Protein AF-A0A7S3HHJ2-F1 (afdb_monomer_lite)

Radius of gyration: 31.22 Å; chains: 1; bounding box: 77×52×66 Å

Foldseek 3Di:
DPDQVVQKAFCPPPVCVVPQVVPPVNVSVVLLVQQQWDDDPGMIGRPDDRPCSNVVSVVVVVVVVVVVVVVVVVVVVVVPPPPDDDDDDDDDDDDDDDDDDDDDDD

Sequence (106 aa):
PQEVKFRTIKKTNKALSEKVFSDPEGAAVELLKQAGFQDEAELVSLPGPPDGRMHAVWELLARSARDAKLAKVLEEEKKRPEARTYGGDENGRTAVGRKPTRGGGG

Secondary structure (DSSP, 8-state):
---GGGGEEETT-HHHIIIIIS-TT-HHHHHHHHTT-EE-SSEEE--SS--SHHHHHHHHHHHHHHHHHHHHHHHHHHHS-----S--------------------

Structure (mmCIF, N/CA/C/O backbone):
data_AF-A0A7S3HHJ2-F1
#
_entry.id   AF-A0A7S3HHJ2-F1
#
loop_
_atom_site.group_PDB
_atom_site.id
_atom_site.type_symbol
_atom_site.label_atom_id
_atom_site.label_alt_id
_atom_site.label_comp_id
_atom_site.label_asym_id
_atom_site.label_entity_id
_atom_site.label_seq_id
_atom_site.pdbx_PDB_ins_code
_atom_site.Cartn_x
_atom_site.Cartn_y
_atom_site.Cartn_z
_atom_site.occupancy
_atom_site.B_iso_or_equiv
_atom_site.auth_seq_id
_atom_site.auth_comp_id
_atom_site.auth_asym_id
_atom_site.auth_atom_id
_atom_site.pdbx_PDB_model_num
ATOM 1 N N . PRO A 1 1 ? -9.937 -13.958 6.805 1.00 65.44 1 PRO A N 1
ATOM 2 C CA . PRO A 1 1 ? -10.919 -13.022 6.201 1.00 65.44 1 PRO A CA 1
ATOM 3 C C . PRO A 1 1 ? -12.138 -12.718 7.089 1.00 65.44 1 PRO A C 1
ATOM 5 O O . PRO A 1 1 ? -12.593 -11.584 7.063 1.00 65.44 1 PRO A O 1
ATOM 8 N N . GLN A 1 2 ? -12.671 -13.688 7.843 1.00 71.69 2 GLN A N 1
ATOM 9 C CA . GLN A 1 2 ? -13.892 -13.546 8.665 1.00 71.69 2 GLN A CA 1
ATOM 10 C C . GLN A 1 2 ? -13.679 -12.742 9.9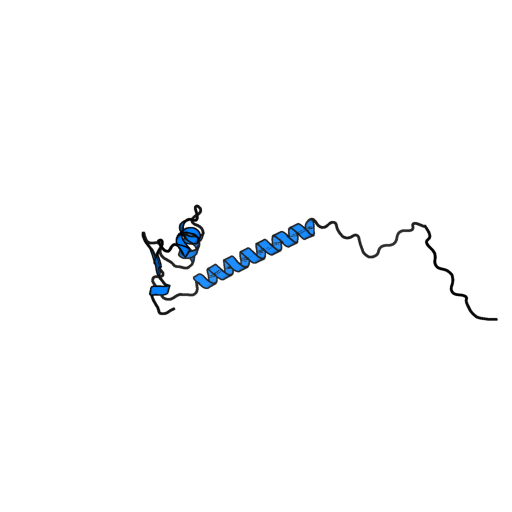62 1.00 71.69 2 GLN A C 1
ATOM 12 O O . GLN A 1 2 ? -14.592 -12.088 10.451 1.00 71.69 2 GLN A O 1
ATOM 17 N N . GLU A 1 3 ? -12.464 -12.749 10.504 1.00 76.62 3 GLU A N 1
ATOM 18 C CA . GLU A 1 3 ? -12.158 -12.086 11.770 1.00 76.62 3 GLU A CA 1
ATOM 19 C C . GLU A 1 3 ? -11.984 -10.568 11.606 1.00 76.62 3 GLU A C 1
ATOM 21 O O . GLU A 1 3 ? -11.020 -10.095 10.999 1.00 76.62 3 GLU A O 1
ATOM 26 N N . VAL A 1 4 ? -12.907 -9.808 12.204 1.00 76.00 4 VAL A N 1
ATOM 27 C CA . VAL A 1 4 ? -12.965 -8.334 12.156 1.00 76.00 4 VAL A CA 1
ATOM 28 C C . VAL A 1 4 ? -11.696 -7.686 12.713 1.00 76.00 4 VAL A C 1
ATOM 30 O O . VAL A 1 4 ? -11.247 -6.674 12.191 1.00 76.00 4 VAL A O 1
ATOM 33 N N . LYS A 1 5 ? -11.037 -8.304 13.701 1.00 81.25 5 LYS A N 1
ATOM 34 C CA . LYS A 1 5 ? -9.798 -7.768 14.290 1.00 81.25 5 LYS A CA 1
ATOM 35 C C . LYS A 1 5 ? -8.656 -7.594 13.280 1.00 81.25 5 LYS A C 1
ATOM 37 O O . LYS A 1 5 ? -7.815 -6.729 13.472 1.00 81.25 5 LYS A O 1
ATOM 42 N N . PHE A 1 6 ? -8.626 -8.391 12.207 1.00 83.81 6 PHE A N 1
ATOM 43 C CA . PHE A 1 6 ? -7.625 -8.262 11.139 1.00 83.81 6 PHE A CA 1
ATOM 44 C C . PHE A 1 6 ? -8.028 -7.255 10.056 1.00 83.81 6 PHE A C 1
ATOM 46 O O . PHE A 1 6 ? -7.252 -6.993 9.142 1.00 83.81 6 PHE A O 1
ATOM 53 N N . ARG A 1 7 ? -9.239 -6.700 10.146 1.00 83.75 7 ARG A N 1
ATOM 54 C CA . ARG A 1 7 ? -9.749 -5.638 9.275 1.00 83.75 7 ARG A CA 1
ATOM 55 C C . ARG A 1 7 ? -9.553 -4.255 9.883 1.00 83.75 7 ARG A C 1
ATOM 57 O O . ARG A 1 7 ? -9.873 -3.277 9.226 1.00 83.75 7 ARG A O 1
ATOM 64 N N . THR A 1 8 ? -9.043 -4.164 11.109 1.00 87.38 8 THR A N 1
ATOM 65 C CA . THR A 1 8 ? -8.862 -2.901 11.823 1.00 87.38 8 THR A CA 1
ATOM 66 C C . THR A 1 8 ? -7.413 -2.736 12.248 1.00 87.38 8 THR A C 1
ATOM 68 O O . THR A 1 8 ? -6.823 -3.616 12.872 1.00 87.38 8 THR A O 1
ATOM 71 N N . ILE A 1 9 ? -6.845 -1.576 11.945 1.00 88.44 9 ILE A N 1
ATOM 72 C CA . ILE A 1 9 ? -5.465 -1.217 12.242 1.00 88.44 9 ILE A CA 1
ATOM 73 C C . ILE A 1 9 ? -5.488 0.023 13.128 1.00 88.44 9 ILE A C 1
ATOM 75 O O . ILE A 1 9 ? -6.002 1.061 12.732 1.00 88.44 9 ILE A O 1
ATOM 79 N N . LYS A 1 10 ? -4.917 -0.065 14.331 1.00 88.50 10 LYS A N 1
ATOM 80 C CA . LYS A 1 10 ? -4.748 1.107 15.201 1.00 88.50 10 LYS A CA 1
ATOM 81 C C . LYS A 1 10 ? -3.565 1.938 14.719 1.00 88.50 10 LYS A C 1
ATOM 83 O O . LYS A 1 10 ? -2.460 1.403 14.613 1.00 88.50 10 LYS A O 1
ATOM 88 N N . LYS A 1 11 ? -3.766 3.242 14.517 1.00 84.69 11 LYS A N 1
ATOM 89 C CA . LYS A 1 11 ? -2.690 4.166 14.114 1.00 84.69 11 LYS A CA 1
ATOM 90 C C . LYS A 1 11 ? -1.588 4.283 15.168 1.00 84.69 11 LYS A C 1
ATOM 92 O O . LYS A 1 11 ? -0.423 4.476 14.844 1.00 84.69 11 LYS A O 1
ATOM 97 N N . THR A 1 12 ? -1.941 4.061 16.432 1.00 84.19 12 THR A N 1
ATOM 98 C CA . THR A 1 12 ? -1.017 4.053 17.576 1.00 84.19 12 THR A CA 1
ATOM 99 C C . THR A 1 12 ? -0.158 2.789 17.674 1.00 84.19 12 THR A C 1
ATOM 101 O O . THR A 1 12 ? 0.689 2.686 18.564 1.00 84.19 12 THR A O 1
ATOM 104 N N . ASN A 1 13 ? -0.341 1.806 16.784 1.00 85.19 13 ASN A N 1
ATOM 105 C CA . ASN A 1 13 ? 0.511 0.624 16.756 1.00 85.19 13 ASN A CA 1
ATOM 106 C C . ASN A 1 13 ? 1.941 1.034 16.379 1.00 85.19 13 ASN A C 1
ATOM 108 O O . ASN A 1 13 ? 2.197 1.366 15.225 1.00 85.19 13 ASN A O 1
ATOM 112 N N . LYS A 1 14 ? 2.877 0.963 17.334 1.00 81.56 14 LYS A N 1
ATOM 113 C CA . LYS A 1 14 ? 4.280 1.367 17.139 1.00 81.56 14 LYS A CA 1
ATOM 114 C C . LYS A 1 14 ? 4.934 0.740 15.905 1.00 81.56 14 LYS A C 1
ATOM 116 O O . LYS A 1 14 ? 5.680 1.418 15.215 1.00 81.56 14 LYS A O 1
ATOM 121 N N . ALA A 1 15 ? 4.619 -0.517 15.590 1.00 82.00 15 ALA A N 1
ATOM 122 C CA . ALA A 1 15 ? 5.216 -1.208 14.447 1.00 82.00 15 ALA A CA 1
ATOM 123 C C . ALA A 1 15 ? 4.765 -0.645 13.087 1.00 82.00 15 ALA A C 1
ATOM 125 O O . ALA A 1 15 ? 5.477 -0.800 12.094 1.00 82.00 15 ALA A O 1
ATOM 126 N N . LEU A 1 16 ? 3.582 -0.024 13.040 1.00 80.31 16 LEU A N 1
ATOM 127 C CA . LEU A 1 16 ? 2.968 0.513 11.823 1.00 80.31 16 LEU A CA 1
ATOM 128 C C . LEU A 1 16 ? 3.020 2.042 11.775 1.00 80.31 16 LEU A C 1
ATOM 130 O O . LEU A 1 16 ? 3.150 2.596 10.694 1.00 80.31 16 LEU A O 1
ATOM 134 N N . SER A 1 17 ? 2.987 2.713 12.927 1.00 80.88 17 SER A N 1
ATOM 135 C CA . SER A 1 17 ? 3.114 4.166 13.065 1.00 80.88 17 SER A CA 1
ATOM 136 C C . SER A 1 17 ? 4.305 4.703 12.276 1.00 80.88 17 SER A C 1
ATOM 138 O O . SER A 1 17 ? 4.118 5.443 11.318 1.00 80.88 17 SER A O 1
ATOM 140 N N . GLU A 1 18 ? 5.515 4.235 12.578 1.00 80.38 18 GLU A N 1
ATOM 141 C CA . GLU A 1 18 ? 6.741 4.759 11.961 1.00 80.38 18 GLU A CA 1
ATOM 142 C C . GLU A 1 18 ? 6.870 4.417 10.471 1.00 80.38 18 GLU A C 1
ATOM 144 O O . GLU A 1 18 ? 7.508 5.147 9.723 1.00 80.38 18 GLU A O 1
ATOM 149 N N . LYS A 1 19 ? 6.272 3.304 10.030 1.00 79.25 19 LYS A N 1
ATOM 150 C CA . LYS A 1 19 ? 6.466 2.765 8.672 1.00 79.25 19 LYS A CA 1
ATOM 151 C C . LYS A 1 19 ? 5.355 3.120 7.690 1.00 79.25 19 LYS A C 1
ATOM 153 O O . LYS A 1 19 ? 5.581 3.079 6.489 1.00 79.25 19 LYS A O 1
ATOM 158 N N . VAL A 1 20 ? 4.152 3.365 8.198 1.00 79.06 20 VAL A N 1
ATOM 159 C CA . VAL A 1 20 ? 2.923 3.501 7.404 1.00 79.06 20 VAL A CA 1
ATOM 160 C C . VAL A 1 20 ? 2.256 4.847 7.667 1.00 79.06 20 VAL A C 1
ATOM 162 O O . VAL A 1 20 ? 1.795 5.481 6.729 1.00 79.06 20 VAL A O 1
ATOM 165 N N . PHE A 1 21 ? 2.202 5.302 8.922 1.00 80.00 21 PHE A N 1
ATOM 166 C CA . PHE A 1 21 ? 1.445 6.509 9.291 1.00 80.00 21 PHE A CA 1
ATOM 167 C C . PHE A 1 21 ? 2.311 7.761 9.472 1.00 80.00 21 PHE A C 1
ATOM 169 O O . PHE A 1 21 ? 1.786 8.867 9.439 1.00 80.00 21 PHE A O 1
ATOM 176 N N . SER A 1 22 ? 3.623 7.597 9.643 1.00 79.12 22 SER A N 1
ATOM 177 C CA . SER A 1 22 ? 4.598 8.687 9.753 1.00 79.12 22 SER A CA 1
ATOM 178 C C . SER A 1 22 ? 5.211 9.082 8.403 1.00 79.12 22 SER A C 1
ATOM 180 O O . SER A 1 22 ? 6.134 9.895 8.375 1.00 79.12 22 SER A O 1
ATOM 182 N N . ASP A 1 23 ? 4.734 8.493 7.304 1.00 76.81 23 ASP A N 1
ATOM 183 C CA . ASP A 1 23 ? 5.144 8.850 5.948 1.00 76.81 23 ASP A CA 1
ATOM 184 C C . ASP A 1 23 ? 4.660 10.277 5.618 1.00 76.81 23 ASP A C 1
ATOM 186 O O . ASP A 1 23 ? 3.445 10.493 5.546 1.00 76.81 23 ASP A O 1
ATOM 190 N N . PRO A 1 24 ? 5.565 11.260 5.432 1.00 68.69 24 PRO A N 1
ATOM 191 C CA . PRO A 1 24 ? 5.190 12.652 5.185 1.00 68.69 24 PRO A CA 1
ATOM 192 C C . PRO A 1 24 ? 4.439 12.841 3.863 1.00 68.69 24 PRO A C 1
ATOM 194 O O . PRO A 1 24 ? 3.707 13.817 3.716 1.00 68.69 24 PRO A O 1
ATOM 197 N N . GLU A 1 25 ? 4.593 11.912 2.917 1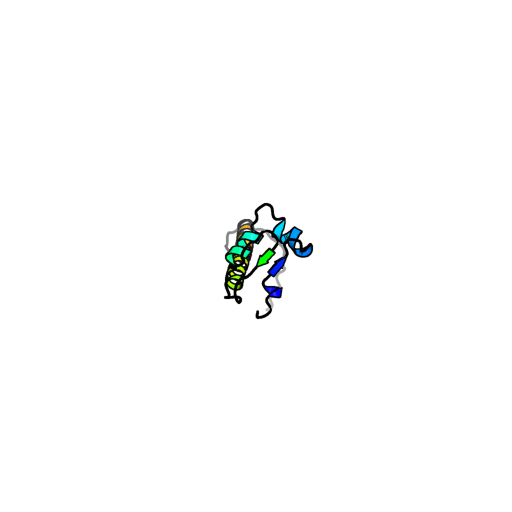.00 75.12 25 GLU A N 1
ATOM 198 C CA . GLU A 1 25 ? 3.880 11.938 1.638 1.00 75.12 25 GLU A CA 1
ATOM 199 C C . GLU A 1 25 ? 2.499 11.270 1.725 1.00 75.12 25 GLU A C 1
ATOM 201 O O . GLU A 1 25 ? 1.683 11.410 0.815 1.00 75.12 25 GLU A O 1
ATOM 206 N N . GLY A 1 26 ? 2.207 10.551 2.817 1.00 80.19 26 GLY A N 1
ATOM 207 C CA . GLY A 1 26 ? 0.939 9.848 3.018 1.00 80.19 26 GLY A CA 1
ATOM 208 C C . GLY A 1 26 ? 0.675 8.728 2.004 1.00 80.19 26 GLY A C 1
ATOM 209 O O . GLY A 1 26 ? -0.447 8.219 1.932 1.00 80.19 26 GLY A O 1
ATOM 210 N N . ALA A 1 27 ? 1.684 8.308 1.237 1.00 82.06 27 ALA A N 1
ATOM 211 C CA . ALA A 1 27 ? 1.534 7.360 0.140 1.00 82.06 27 ALA A CA 1
ATOM 212 C C . ALA A 1 27 ? 1.043 5.997 0.642 1.00 82.06 27 ALA A C 1
ATOM 214 O O . ALA A 1 27 ? 0.185 5.360 0.026 1.00 82.06 27 ALA A O 1
ATOM 215 N N . ALA A 1 28 ? 1.527 5.563 1.807 1.00 82.62 28 ALA A N 1
ATOM 216 C CA . ALA A 1 28 ? 1.098 4.306 2.411 1.00 82.62 28 ALA A CA 1
ATOM 217 C C . ALA A 1 28 ? -0.383 4.323 2.848 1.00 82.62 28 ALA A C 1
ATOM 219 O O . ALA A 1 28 ? -1.077 3.312 2.719 1.00 82.62 28 ALA A O 1
ATOM 220 N N . VAL A 1 29 ? -0.893 5.466 3.317 1.00 84.81 29 VAL A N 1
ATOM 221 C CA . VAL A 1 29 ? -2.310 5.627 3.689 1.00 84.81 29 VAL A CA 1
ATOM 222 C C . VAL A 1 29 ? -3.194 5.676 2.444 1.00 84.81 29 VAL A C 1
ATOM 224 O O . VAL A 1 29 ? -4.248 5.043 2.417 1.00 84.81 29 VAL A O 1
ATOM 227 N N . GLU A 1 30 ? -2.755 6.353 1.384 1.00 86.75 30 GLU A N 1
ATOM 228 C CA . GLU A 1 30 ? -3.464 6.362 0.099 1.00 86.75 30 GLU A CA 1
ATOM 229 C C . GLU A 1 30 ? -3.565 4.958 -0.518 1.00 86.75 30 GLU A C 1
ATOM 231 O O . GLU A 1 30 ? -4.629 4.571 -1.002 1.00 86.75 30 GLU A O 1
ATOM 236 N N . LEU A 1 31 ? -2.517 4.134 -0.412 1.00 86.25 31 LEU A N 1
ATOM 237 C CA . LEU A 1 31 ? -2.573 2.728 -0.832 1.00 86.25 31 LEU A CA 1
ATOM 238 C C . LEU A 1 31 ? -3.605 1.915 -0.038 1.00 86.25 31 LEU A C 1
ATOM 240 O O . LEU A 1 31 ? -4.315 1.086 -0.612 1.00 86.25 31 LEU A O 1
ATOM 244 N N . LEU A 1 32 ? -3.727 2.160 1.270 1.00 87.94 32 LEU A N 1
ATOM 245 C CA . LEU A 1 32 ? -4.758 1.525 2.095 1.00 87.94 32 LEU A CA 1
ATOM 246 C C . LEU A 1 32 ? -6.162 1.962 1.655 1.00 87.94 32 LEU A C 1
ATOM 248 O O . LEU A 1 32 ? -7.041 1.111 1.507 1.00 87.94 32 LEU A O 1
ATOM 252 N N . LYS A 1 33 ? -6.365 3.249 1.352 1.00 88.06 33 LYS A N 1
ATOM 253 C CA . LYS A 1 33 ? -7.640 3.753 0.816 1.00 88.06 33 LYS A CA 1
ATOM 254 C C . LYS A 1 33 ? -7.993 3.124 -0.530 1.00 88.06 33 LYS A C 1
ATOM 256 O O . LYS A 1 33 ? -9.120 2.669 -0.719 1.00 88.06 33 LYS A O 1
ATOM 261 N N . GLN A 1 34 ? -7.029 3.014 -1.445 1.00 86.50 34 GLN A N 1
ATOM 262 C CA . GLN A 1 34 ? -7.215 2.333 -2.734 1.00 86.50 34 GLN A CA 1
ATOM 263 C C . GLN A 1 34 ? -7.554 0.846 -2.564 1.00 86.50 34 GLN A C 1
ATOM 265 O O . GLN A 1 34 ? -8.370 0.300 -3.308 1.00 86.50 34 GLN A O 1
ATOM 270 N N . ALA A 1 35 ? -6.984 0.198 -1.547 1.00 86.06 35 ALA A N 1
ATOM 271 C CA . ALA A 1 35 ? -7.312 -1.173 -1.172 1.00 86.06 35 ALA A CA 1
ATOM 272 C C . ALA A 1 35 ? -8.689 -1.317 -0.485 1.00 86.06 35 ALA A C 1
ATOM 274 O O . ALA A 1 35 ? -9.099 -2.440 -0.193 1.00 86.06 35 ALA A O 1
ATOM 275 N N . GLY A 1 36 ? -9.415 -0.214 -0.263 1.00 87.31 36 GLY A N 1
ATOM 276 C CA . GLY A 1 36 ? -10.771 -0.189 0.288 1.00 87.31 36 GLY A CA 1
ATOM 277 C C . GLY A 1 36 ? -10.855 0.098 1.786 1.00 87.31 36 GLY A C 1
ATOM 278 O O . GLY A 1 36 ? -11.953 0.044 2.342 1.00 87.31 36 GLY A O 1
ATOM 279 N N . PHE A 1 37 ? -9.734 0.399 2.445 1.00 90.12 37 PHE A N 1
ATOM 280 C CA . PHE A 1 37 ? -9.752 0.797 3.847 1.00 90.12 37 PHE A CA 1
ATOM 281 C C . PHE A 1 37 ? -10.274 2.227 4.012 1.00 90.12 37 PHE A C 1
ATOM 283 O O . PHE A 1 37 ? -10.027 3.111 3.194 1.00 90.12 37 PHE A O 1
ATOM 290 N N . GLN A 1 38 ? -10.980 2.456 5.108 1.00 90.06 38 GLN A N 1
ATOM 291 C CA . GLN A 1 38 ? -11.459 3.755 5.540 1.00 90.06 38 GLN A CA 1
ATOM 292 C C . GLN A 1 38 ? -10.509 4.305 6.595 1.00 90.06 38 GLN A C 1
ATOM 294 O O . GLN A 1 38 ? -10.102 3.594 7.515 1.00 90.06 38 GLN A O 1
ATOM 299 N N . ASP A 1 39 ? -10.130 5.565 6.418 1.00 88.75 39 ASP A N 1
ATOM 300 C CA . ASP A 1 39 ? -9.240 6.271 7.324 1.00 88.75 39 ASP A CA 1
ATOM 301 C C . ASP A 1 39 ? -10.066 7.053 8.350 1.00 88.75 39 ASP A C 1
ATOM 303 O O . ASP A 1 39 ? -10.750 8.016 8.005 1.00 88.75 39 ASP A O 1
ATOM 307 N N . GLU A 1 40 ? -10.022 6.625 9.608 1.00 87.50 40 GLU A N 1
ATOM 308 C CA . GLU A 1 40 ? -10.689 7.278 10.733 1.00 87.50 40 GLU A CA 1
ATOM 309 C C . GLU A 1 40 ? -9.642 7.940 11.645 1.00 87.50 40 GLU A C 1
ATOM 311 O O . GLU A 1 40 ? -8.436 7.722 11.506 1.00 87.50 40 GLU A O 1
ATOM 316 N N . ALA A 1 41 ? -10.071 8.767 12.602 1.00 83.25 41 ALA A N 1
ATOM 317 C CA . ALA A 1 41 ? -9.150 9.558 13.429 1.00 83.25 41 ALA A CA 1
ATOM 318 C C . ALA A 1 41 ? -8.079 8.703 14.143 1.00 83.25 41 ALA A C 1
ATOM 320 O O . ALA A 1 41 ? -6.903 9.064 14.144 1.00 83.25 41 ALA A O 1
ATOM 321 N N . GLU A 1 42 ? -8.455 7.540 14.683 1.00 84.75 42 GLU A N 1
ATOM 322 C CA . GLU A 1 42 ? -7.562 6.689 15.491 1.00 84.75 42 GLU A CA 1
ATOM 323 C C . GLU A 1 42 ? -7.239 5.326 14.857 1.00 84.75 42 GLU A C 1
ATOM 325 O O . GLU A 1 42 ? -6.322 4.617 15.297 1.00 84.75 42 GLU A O 1
ATOM 330 N N . LEU A 1 43 ? -7.982 4.938 13.823 1.00 90.25 43 LEU A N 1
ATOM 331 C CA . LEU A 1 43 ? -7.917 3.608 13.234 1.00 90.25 43 LEU A CA 1
ATOM 332 C C . LEU A 1 43 ? -8.156 3.635 11.727 1.00 90.25 43 LEU A C 1
ATOM 334 O O . LEU A 1 43 ? -8.744 4.561 11.186 1.00 90.25 43 LEU A O 1
ATOM 338 N N . VAL A 1 44 ? -7.670 2.599 11.057 1.00 89.38 44 VAL A N 1
ATOM 339 C CA . VAL A 1 44 ? -7.910 2.339 9.641 1.00 89.38 44 VAL A CA 1
ATOM 340 C C . VAL A 1 44 ? -8.648 1.014 9.543 1.00 89.38 44 VAL A C 1
ATOM 342 O O . VAL A 1 44 ? -8.167 0.006 10.068 1.00 89.38 44 VAL A O 1
ATOM 345 N N . SER A 1 45 ? -9.832 1.008 8.937 1.00 90.31 45 SER A N 1
ATOM 346 C CA . SER A 1 45 ? -10.756 -0.128 8.988 1.00 90.31 45 SER A CA 1
ATOM 347 C C . SER A 1 45 ? -11.211 -0.571 7.597 1.00 90.31 45 SER A C 1
ATOM 349 O O . SER A 1 45 ? -11.341 0.233 6.683 1.00 90.31 45 SER A O 1
ATOM 351 N N . LEU A 1 46 ? -11.443 -1.870 7.405 1.00 89.81 46 LEU A N 1
ATOM 352 C CA . LEU A 1 46 ? -12.070 -2.410 6.201 1.00 89.81 46 LEU A CA 1
ATOM 353 C C . LEU A 1 46 ? -13.532 -2.764 6.533 1.00 89.81 46 LEU A C 1
ATOM 355 O O . LEU A 1 46 ? -13.761 -3.710 7.297 1.00 89.81 46 LEU A O 1
ATOM 359 N N . PRO A 1 47 ? -14.526 -2.047 5.973 1.00 84.38 47 PRO A N 1
ATOM 360 C CA . PRO A 1 47 ? -15.931 -2.171 6.378 1.00 84.38 47 PRO A CA 1
ATOM 361 C C . PRO A 1 47 ? -16.565 -3.516 5.991 1.00 84.38 47 PRO A C 1
ATOM 363 O O . PRO A 1 47 ? -17.562 -3.929 6.579 1.00 84.38 47 PRO A O 1
ATOM 366 N N . GLY A 1 48 ? -15.987 -4.225 5.018 1.00 82.94 48 GLY A N 1
ATOM 367 C CA . GLY A 1 48 ? -16.519 -5.475 4.483 1.00 82.94 48 GLY A CA 1
ATOM 368 C C . GLY A 1 48 ? -15.507 -6.622 4.471 1.00 82.94 48 GLY A C 1
ATOM 369 O O . GLY A 1 48 ? -14.351 -6.463 4.872 1.00 82.94 48 GLY A O 1
ATOM 370 N N . PRO A 1 49 ? -15.931 -7.819 4.034 1.00 78.50 49 PRO A N 1
ATOM 371 C CA . PRO A 1 49 ? -15.007 -8.886 3.680 1.00 78.50 49 PRO A CA 1
ATOM 372 C C . PRO A 1 49 ? -14.027 -8.408 2.597 1.00 78.50 49 PRO A C 1
ATOM 374 O O . PRO A 1 49 ? -14.414 -7.600 1.754 1.00 78.50 49 P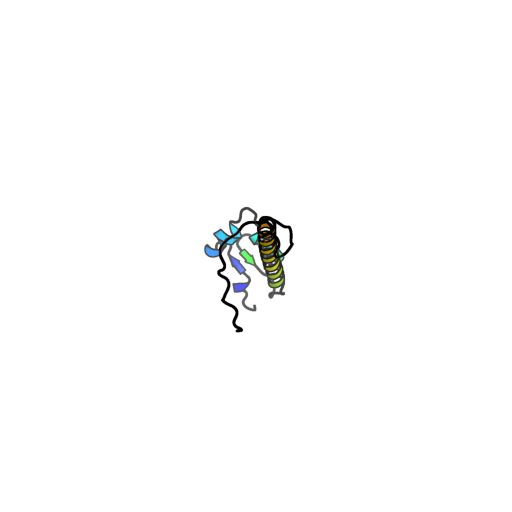RO A O 1
ATOM 377 N N . PRO A 1 50 ? -12.780 -8.907 2.590 1.00 79.75 50 PRO A N 1
ATOM 378 C CA . PRO A 1 50 ? -11.827 -8.573 1.539 1.00 79.75 50 PRO A CA 1
ATOM 379 C C . PRO A 1 50 ? -12.375 -9.002 0.175 1.00 79.75 50 PRO A C 1
ATOM 381 O O . PRO A 1 50 ? -12.733 -10.162 -0.018 1.00 79.75 50 PRO A O 1
ATOM 384 N N . ASP A 1 51 ? -12.420 -8.057 -0.758 1.00 82.50 51 ASP A N 1
ATOM 385 C CA . ASP A 1 51 ? -13.019 -8.191 -2.092 1.00 82.50 51 ASP A CA 1
ATOM 386 C C . ASP A 1 51 ? -11.972 -8.357 -3.208 1.00 82.50 51 ASP A C 1
ATOM 388 O O . ASP A 1 51 ? -12.292 -8.328 -4.392 1.00 82.50 51 ASP A O 1
ATOM 392 N N . GLY A 1 52 ? -10.702 -8.527 -2.831 1.00 80.94 52 GLY A N 1
ATOM 393 C CA . GLY A 1 52 ? -9.584 -8.698 -3.758 1.00 80.94 52 GLY A CA 1
ATOM 394 C C . GLY A 1 52 ? -8.905 -7.397 -4.193 1.00 80.94 52 GLY A C 1
ATOM 395 O O . GLY A 1 52 ? -7.830 -7.472 -4.787 1.00 80.94 52 GLY A O 1
ATOM 396 N N . ARG A 1 53 ? -9.422 -6.208 -3.840 1.00 84.06 53 ARG A N 1
ATOM 397 C CA . ARG A 1 53 ? -8.776 -4.924 -4.195 1.00 84.06 53 ARG A CA 1
ATOM 398 C C . ARG A 1 53 ? -7.354 -4.815 -3.669 1.00 84.06 53 ARG A C 1
ATOM 400 O O . ARG A 1 53 ? -6.457 -4.415 -4.400 1.00 84.06 53 ARG A O 1
ATOM 407 N N . MET A 1 54 ? -7.124 -5.250 -2.432 1.00 82.88 54 MET A N 1
ATOM 408 C CA . MET A 1 54 ? -5.781 -5.282 -1.849 1.00 82.88 54 MET A CA 1
ATOM 409 C C . MET A 1 54 ? -4.812 -6.153 -2.664 1.00 82.88 54 MET A C 1
ATOM 411 O O . MET A 1 54 ? -3.643 -5.806 -2.807 1.00 82.88 54 MET A O 1
ATOM 415 N N . HIS A 1 55 ? -5.294 -7.261 -3.236 1.00 83.88 55 HIS A N 1
ATOM 416 C CA . HIS A 1 55 ? -4.481 -8.119 -4.094 1.00 83.88 55 HIS A CA 1
ATOM 417 C C . HIS A 1 55 ? -4.156 -7.431 -5.425 1.00 83.88 55 HIS A C 1
ATOM 419 O O . HIS A 1 55 ? -3.005 -7.444 -5.850 1.00 83.88 55 HIS A O 1
ATOM 425 N N . ALA A 1 56 ? -5.132 -6.749 -6.032 1.00 84.56 56 ALA A N 1
ATOM 426 C CA . ALA A 1 56 ? -4.920 -5.971 -7.251 1.00 84.56 56 ALA A CA 1
ATOM 427 C C . ALA A 1 56 ? -3.919 -4.818 -7.044 1.00 84.56 56 ALA A C 1
ATOM 429 O O . ALA A 1 56 ? -3.004 -4.643 -7.847 1.00 84.56 56 ALA A O 1
ATOM 430 N N . VAL A 1 57 ? -4.039 -4.072 -5.941 1.00 84.75 57 VAL A N 1
ATOM 431 C CA . VAL A 1 57 ? -3.088 -3.008 -5.571 1.00 84.75 57 VAL A CA 1
ATOM 432 C C . VAL A 1 57 ? -1.684 -3.585 -5.369 1.00 84.75 57 VAL A C 1
ATOM 434 O O . VAL A 1 57 ? -0.707 -3.031 -5.874 1.00 84.75 57 VAL A O 1
ATOM 437 N N . TRP A 1 58 ? -1.569 -4.731 -4.692 1.00 84.56 58 TRP A N 1
ATOM 438 C CA . TRP A 1 58 ? -0.285 -5.407 -4.506 1.00 84.56 58 TRP A CA 1
ATOM 439 C C . TRP A 1 58 ? 0.335 -5.867 -5.830 1.00 84.56 58 TRP A C 1
ATOM 441 O O . TRP A 1 58 ? 1.527 -5.662 -6.049 1.00 84.56 58 TRP A O 1
ATOM 451 N N . GLU A 1 59 ? -0.454 -6.438 -6.743 1.00 87.31 59 GLU A N 1
ATOM 452 C CA . GLU A 1 59 ? 0.044 -6.830 -8.062 1.00 87.31 59 GLU A CA 1
ATOM 453 C C . GLU A 1 59 ? 0.554 -5.637 -8.870 1.00 87.31 59 GLU A C 1
ATOM 455 O O . GLU A 1 59 ? 1.589 -5.747 -9.530 1.00 87.31 59 GLU A O 1
ATOM 460 N N . LEU A 1 60 ? -0.151 -4.505 -8.825 1.00 84.44 60 LEU A N 1
ATOM 461 C CA . LEU A 1 60 ? 0.264 -3.284 -9.511 1.00 84.44 60 LEU A CA 1
ATOM 462 C C . LEU A 1 60 ? 1.595 -2.763 -8.961 1.00 84.44 60 LEU A C 1
ATOM 464 O O . LEU A 1 60 ? 2.495 -2.455 -9.742 1.00 84.44 60 LEU A O 1
ATOM 468 N N . LEU A 1 61 ? 1.762 -2.749 -7.637 1.00 83.00 61 LEU A N 1
ATOM 469 C CA . LEU A 1 61 ? 3.025 -2.383 -6.988 1.00 83.00 61 LEU A CA 1
ATOM 470 C C . LEU A 1 61 ? 4.158 -3.365 -7.317 1.00 83.00 61 LEU A C 1
ATOM 472 O O . LEU A 1 61 ? 5.289 -2.965 -7.586 1.00 83.00 61 LEU A O 1
ATOM 476 N N . ALA A 1 62 ? 3.872 -4.666 -7.333 1.00 82.38 62 ALA A N 1
ATOM 477 C CA . ALA A 1 62 ? 4.860 -5.680 -7.685 1.00 82.38 62 ALA A CA 1
ATOM 478 C C . ALA A 1 62 ? 5.268 -5.603 -9.166 1.00 82.38 62 ALA A C 1
ATOM 480 O O . ALA A 1 62 ? 6.405 -5.925 -9.517 1.00 82.38 62 ALA A O 1
ATOM 481 N N . ARG A 1 63 ? 4.357 -5.197 -10.058 1.00 83.25 63 ARG A N 1
ATOM 482 C CA . ARG A 1 63 ? 4.659 -4.922 -11.472 1.00 83.25 63 ARG A CA 1
ATOM 483 C C . ARG A 1 63 ? 5.526 -3.673 -11.605 1.00 83.25 63 ARG A C 1
ATOM 485 O O . ARG A 1 63 ? 6.616 -3.783 -12.151 1.00 83.25 63 ARG A O 1
ATOM 492 N N . SER A 1 64 ? 5.130 -2.549 -11.009 1.00 82.06 64 SER A N 1
ATOM 493 C CA . SER A 1 64 ? 5.902 -1.303 -11.100 1.00 82.06 64 SER A CA 1
ATOM 494 C C . SER A 1 64 ? 7.320 -1.439 -10.533 1.00 82.06 64 SER A C 1
ATOM 496 O O . SER A 1 64 ? 8.275 -0.945 -11.129 1.00 82.06 64 SER A O 1
ATOM 498 N N . ALA A 1 65 ? 7.499 -2.184 -9.436 1.00 79.31 65 ALA A N 1
ATOM 499 C CA . ALA A 1 65 ? 8.820 -2.471 -8.881 1.00 79.31 65 ALA A CA 1
ATOM 500 C C . ALA A 1 65 ? 9.686 -3.333 -9.819 1.00 79.31 65 ALA A C 1
ATOM 502 O O . ALA A 1 65 ? 10.897 -3.114 -9.929 1.00 79.31 65 ALA A O 1
ATOM 503 N N . ARG A 1 66 ? 9.080 -4.307 -10.515 1.00 79.69 66 ARG A N 1
ATOM 504 C CA . ARG A 1 66 ? 9.772 -5.108 -11.537 1.00 79.69 66 ARG A CA 1
ATOM 505 C C . ARG A 1 66 ? 10.164 -4.254 -12.735 1.00 79.69 66 ARG A C 1
ATOM 507 O O . ARG A 1 66 ? 11.313 -4.332 -13.162 1.00 79.69 66 ARG A O 1
ATOM 514 N N . ASP A 1 67 ? 9.260 -3.413 -13.216 1.00 82.19 67 ASP A N 1
ATOM 515 C CA . ASP A 1 67 ? 9.501 -2.542 -14.366 1.00 82.19 67 ASP A CA 1
ATOM 516 C C . ASP A 1 67 ? 10.598 -1.517 -14.063 1.00 82.19 67 ASP A C 1
ATOM 518 O O . ASP A 1 67 ? 11.502 -1.318 -14.871 1.00 82.19 67 ASP A O 1
ATOM 522 N N . ALA A 1 68 ? 10.614 -0.948 -12.854 1.00 81.25 68 ALA A N 1
ATOM 523 C CA . ALA A 1 68 ? 11.690 -0.068 -12.403 1.00 81.25 68 ALA A CA 1
ATOM 524 C C . ALA A 1 68 ? 13.049 -0.788 -12.342 1.00 81.25 68 ALA A C 1
ATOM 526 O O . ALA A 1 68 ? 14.083 -0.209 -12.685 1.00 81.25 68 ALA A O 1
ATOM 527 N N . LYS A 1 69 ? 13.070 -2.061 -11.927 1.00 78.50 69 LYS A N 1
ATOM 528 C CA . LYS A 1 69 ? 14.294 -2.874 -11.929 1.00 78.50 69 LYS A CA 1
ATOM 529 C C . LYS A 1 69 ? 14.767 -3.171 -13.352 1.00 78.50 69 LYS A C 1
ATOM 531 O O . LYS A 1 69 ? 15.959 -3.057 -13.619 1.00 78.50 69 LYS A O 1
ATOM 536 N N . LEU A 1 70 ? 13.850 -3.506 -14.259 1.00 73.88 70 LEU A N 1
ATOM 537 C CA . LEU A 1 70 ? 14.157 -3.724 -15.674 1.00 73.88 70 LEU A CA 1
ATOM 538 C C . LEU A 1 70 ? 14.679 -2.449 -16.340 1.00 73.88 70 LEU A C 1
ATOM 540 O O . LEU A 1 70 ? 15.675 -2.508 -17.050 1.00 73.88 70 LEU A O 1
ATOM 544 N N . ALA A 1 71 ? 14.077 -1.293 -16.057 1.00 80.25 71 ALA A N 1
ATOM 545 C CA . ALA A 1 71 ? 14.545 -0.008 -16.564 1.00 80.25 71 ALA A CA 1
ATOM 546 C C . ALA A 1 71 ? 15.987 0.294 -16.123 1.00 80.25 71 ALA A C 1
ATOM 548 O O . ALA A 1 71 ? 16.799 0.705 -16.947 1.00 80.25 71 ALA A O 1
ATOM 549 N N . LYS A 1 72 ? 16.335 0.021 -14.856 1.00 81.25 72 LYS A N 1
ATOM 550 C CA . LYS A 1 72 ? 17.714 0.172 -14.359 1.00 81.25 72 LYS A CA 1
ATOM 551 C C . LYS A 1 72 ? 18.696 -0.758 -15.070 1.00 81.25 72 LYS A C 1
ATOM 553 O O . LYS A 1 72 ? 19.750 -0.298 -15.490 1.00 81.25 72 LYS A O 1
ATOM 558 N N . VAL A 1 73 ? 18.334 -2.029 -15.258 1.00 76.38 73 VAL A N 1
ATOM 559 C CA . VAL A 1 73 ? 19.171 -2.990 -16.000 1.00 76.38 73 VAL A CA 1
ATOM 560 C C . VAL A 1 73 ? 19.361 -2.543 -17.452 1.00 76.38 73 VAL A C 1
ATOM 562 O O . VAL A 1 73 ? 20.478 -2.565 -17.953 1.00 76.38 73 VAL A O 1
ATOM 565 N N . LEU A 1 74 ? 18.303 -2.067 -18.114 1.00 73.06 74 LEU A N 1
ATOM 566 C CA . LEU A 1 74 ? 18.385 -1.544 -19.481 1.00 73.06 74 LEU A CA 1
ATOM 567 C C . LEU A 1 74 ? 19.250 -0.280 -19.573 1.00 73.06 74 LEU A C 1
ATOM 569 O O . LEU A 1 74 ? 19.970 -0.101 -20.553 1.00 73.06 74 LEU A O 1
ATOM 573 N N . GLU A 1 75 ? 19.203 0.608 -18.580 1.00 76.81 75 GLU A N 1
ATOM 574 C CA . GLU A 1 75 ? 20.117 1.752 -18.526 1.00 76.81 75 GLU A CA 1
ATOM 575 C C . GLU A 1 75 ? 21.573 1.335 -18.303 1.00 76.81 75 GLU A C 1
ATOM 577 O O . GLU A 1 75 ? 22.475 1.937 -18.887 1.00 76.81 75 GLU A O 1
ATOM 582 N N . GLU A 1 76 ? 21.818 0.325 -17.471 1.00 75.31 76 GLU A N 1
ATOM 583 C CA . GLU A 1 76 ? 23.157 -0.224 -17.245 1.00 75.31 76 GLU A CA 1
ATOM 584 C C . GLU A 1 76 ? 23.698 -0.929 -18.497 1.00 75.31 76 GLU A C 1
ATOM 586 O O . GLU A 1 76 ? 24.864 -0.737 -18.842 1.00 75.31 76 GLU A O 1
ATOM 591 N N . GLU A 1 77 ? 22.858 -1.661 -19.235 1.00 64.06 77 GLU A N 1
ATOM 592 C CA . GLU A 1 77 ? 23.236 -2.261 -20.520 1.00 64.06 77 GLU A CA 1
ATOM 593 C C . GLU A 1 77 ? 23.528 -1.210 -21.592 1.00 64.06 77 GLU A C 1
ATOM 595 O O . GLU A 1 77 ? 24.523 -1.338 -22.299 1.00 64.06 77 GLU A O 1
ATOM 600 N N . LYS A 1 78 ? 22.751 -0.120 -21.667 1.00 66.00 78 LYS A N 1
ATOM 601 C CA . LYS A 1 78 ? 23.045 1.013 -22.568 1.00 66.00 78 LYS A CA 1
ATOM 602 C C . LYS A 1 78 ? 24.370 1.710 -22.250 1.00 66.00 78 LYS A C 1
ATOM 604 O O . LYS A 1 78 ? 24.967 2.317 -23.134 1.00 66.00 78 LYS A O 1
ATOM 609 N N . LYS A 1 79 ? 24.819 1.662 -20.992 1.00 63.75 79 LYS A N 1
ATOM 610 C CA . LYS A 1 79 ? 26.107 2.222 -20.546 1.00 63.75 79 LYS A CA 1
ATOM 611 C C . LYS A 1 79 ? 27.267 1.244 -20.723 1.00 63.75 79 LYS A C 1
ATOM 613 O O . LYS A 1 79 ? 28.421 1.647 -20.569 1.00 63.75 79 LYS A O 1
ATOM 618 N N . ARG A 1 80 ? 26.995 -0.027 -21.034 1.00 58.59 80 ARG A N 1
ATOM 619 C CA . ARG A 1 80 ? 28.028 -1.017 -21.324 1.00 58.59 80 ARG A CA 1
ATOM 620 C C . ARG A 1 80 ? 28.567 -0.708 -22.726 1.00 58.59 80 ARG A C 1
ATOM 622 O O . ARG A 1 80 ? 27.798 -0.805 -23.680 1.00 58.59 80 ARG A O 1
ATOM 629 N N . PRO A 1 81 ? 29.844 -0.307 -22.885 1.00 53.91 81 PRO A N 1
ATOM 630 C CA . PRO A 1 81 ? 30.403 -0.136 -24.217 1.00 53.91 81 PRO A CA 1
ATOM 631 C C . PRO A 1 81 ? 30.257 -1.472 -24.935 1.00 53.91 81 PRO A C 1
ATOM 633 O O . PRO A 1 81 ? 30.616 -2.507 -24.363 1.00 53.91 81 PRO A O 1
ATOM 636 N N . GLU A 1 82 ? 29.673 -1.442 -26.136 1.00 55.69 82 GLU A N 1
ATOM 637 C CA . GLU A 1 82 ? 29.537 -2.605 -27.005 1.00 55.69 82 GLU A CA 1
ATOM 638 C C . GLU A 1 82 ? 30.851 -3.380 -26.952 1.00 55.69 82 GLU A C 1
ATOM 640 O O . GLU A 1 82 ? 31.909 -2.871 -27.338 1.00 55.69 82 GLU A O 1
ATOM 645 N N . ALA A 1 83 ? 30.809 -4.586 -26.382 1.00 52.53 83 ALA A N 1
ATOM 646 C CA . ALA A 1 83 ? 31.918 -5.508 -26.489 1.00 52.53 83 ALA A CA 1
ATOM 647 C C . ALA A 1 83 ? 32.041 -5.790 -27.984 1.00 52.53 83 ALA A C 1
ATOM 649 O O . ALA A 1 83 ? 31.262 -6.564 -28.535 1.00 52.53 83 ALA A O 1
ATOM 650 N N . ARG A 1 84 ? 32.943 -5.034 -28.620 1.00 50.59 84 ARG A N 1
ATOM 651 C CA . ARG A 1 84 ? 33.272 -5.057 -30.039 1.00 50.59 84 ARG A CA 1
ATOM 652 C C . ARG A 1 84 ? 33.153 -6.480 -30.568 1.00 50.59 84 ARG A C 1
ATOM 654 O O . ARG A 1 84 ? 33.947 -7.345 -30.207 1.00 50.59 84 ARG A O 1
ATOM 661 N N . THR A 1 85 ? 32.105 -6.678 -31.362 1.00 45.94 85 THR A N 1
ATOM 662 C CA . THR A 1 85 ? 32.105 -7.485 -32.580 1.00 45.94 85 THR A CA 1
ATOM 663 C C . THR A 1 85 ? 33.065 -8.674 -32.559 1.00 45.94 85 THR A C 1
ATOM 665 O O . THR A 1 85 ? 34.227 -8.607 -32.954 1.00 45.94 85 THR A O 1
ATOM 668 N N . TYR A 1 86 ? 32.513 -9.814 -32.158 1.00 46.47 86 TYR A N 1
ATOM 669 C CA . TYR A 1 86 ? 32.951 -11.108 -32.652 1.00 46.47 86 TYR A CA 1
ATOM 670 C C . TYR A 1 86 ? 32.810 -11.123 -34.187 1.00 46.47 86 TYR A C 1
ATOM 672 O O . TYR A 1 86 ? 31.695 -11.127 -34.699 1.00 46.47 86 TYR A O 1
ATOM 680 N N . GLY A 1 87 ? 33.945 -11.129 -34.893 1.00 44.22 87 GLY A N 1
ATOM 681 C CA . GLY A 1 87 ? 34.054 -11.479 -36.313 1.00 44.22 87 GLY A CA 1
ATOM 682 C C . GLY A 1 87 ? 33.863 -10.325 -37.302 1.00 44.22 87 GLY A C 1
ATOM 683 O O . GLY A 1 87 ? 32.757 -9.840 -37.502 1.00 44.22 87 GLY A O 1
ATOM 684 N N . GLY A 1 88 ? 34.944 -9.945 -37.984 1.00 37.31 88 GLY A N 1
ATOM 685 C CA . GLY A 1 88 ? 34.898 -9.038 -39.130 1.00 37.31 88 GLY A CA 1
ATOM 686 C C . GLY A 1 88 ? 36.293 -8.602 -39.554 1.00 37.31 88 GLY A C 1
ATOM 687 O O . GLY A 1 88 ? 36.876 -7.735 -38.922 1.00 37.31 88 GLY A O 1
ATOM 688 N N . ASP A 1 89 ? 36.807 -9.289 -40.567 1.00 48.94 89 ASP A N 1
ATOM 689 C CA . ASP A 1 89 ? 38.084 -9.140 -41.272 1.00 48.94 89 ASP A CA 1
ATOM 690 C C . ASP A 1 89 ? 38.525 -7.683 -41.503 1.00 48.94 89 ASP A C 1
ATOM 692 O O . ASP A 1 89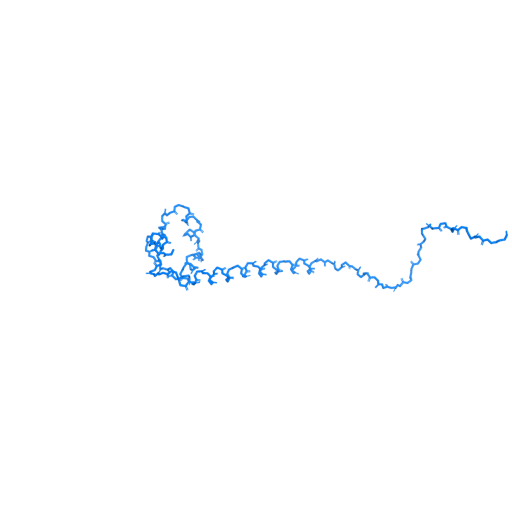 ? 37.717 -6.893 -41.972 1.00 48.94 89 ASP A O 1
ATOM 696 N N . GLU A 1 90 ? 39.797 -7.357 -41.233 1.00 44.91 90 GLU A N 1
ATOM 697 C CA . GLU A 1 90 ? 40.558 -6.375 -42.020 1.00 44.91 90 GLU A CA 1
ATOM 698 C C . GLU A 1 90 ? 42.065 -6.437 -41.679 1.00 44.91 90 GLU A C 1
ATOM 700 O O . GLU A 1 90 ? 42.519 -6.149 -40.572 1.00 44.91 90 GLU A O 1
ATOM 705 N N . ASN A 1 91 ? 42.838 -6.886 -42.670 1.00 50.97 91 ASN A N 1
ATOM 706 C CA . ASN A 1 91 ? 44.297 -7.027 -42.739 1.00 50.97 91 ASN A CA 1
ATOM 707 C C . ASN A 1 91 ? 45.154 -6.116 -41.826 1.00 50.97 91 ASN A C 1
ATOM 709 O O . ASN A 1 91 ? 45.243 -4.908 -42.036 1.00 50.97 91 ASN A O 1
ATOM 713 N N . GLY A 1 92 ? 45.965 -6.725 -40.947 1.00 39.84 92 GLY A N 1
ATOM 714 C CA . GLY A 1 92 ? 47.021 -6.020 -40.208 1.00 39.84 92 GLY A CA 1
ATOM 715 C C . GLY A 1 92 ? 48.013 -6.943 -39.490 1.00 39.84 92 GLY A C 1
ATOM 716 O O . GLY A 1 92 ? 47.785 -7.378 -38.370 1.00 39.84 92 GLY A O 1
ATOM 717 N N . ARG A 1 93 ? 49.135 -7.241 -40.152 1.00 49.47 93 ARG A N 1
ATOM 718 C CA . ARG A 1 93 ? 50.291 -8.042 -39.694 1.00 49.47 93 ARG A CA 1
ATOM 719 C C . ARG A 1 93 ? 50.772 -7.709 -38.264 1.00 49.47 93 ARG A C 1
ATOM 721 O O . ARG A 1 93 ? 51.086 -6.556 -37.994 1.00 49.47 93 ARG A O 1
ATOM 728 N N . THR A 1 94 ? 51.040 -8.718 -37.425 1.00 40.69 94 THR A N 1
ATOM 729 C CA . THR A 1 94 ? 52.397 -9.088 -36.933 1.00 40.69 94 THR A CA 1
ATOM 730 C C . THR A 1 94 ? 52.370 -10.296 -35.984 1.00 40.69 94 THR A C 1
ATOM 732 O O . THR A 1 94 ? 51.345 -10.673 -35.431 1.00 40.69 94 THR A O 1
ATOM 735 N N . ALA A 1 95 ? 53.517 -10.968 -35.912 1.00 50.09 95 ALA A N 1
ATOM 736 C CA . ALA A 1 95 ? 53.722 -12.355 -35.529 1.00 50.09 95 ALA A CA 1
ATOM 737 C C . ALA A 1 95 ? 53.749 -12.634 -34.017 1.00 50.09 95 ALA A C 1
ATOM 739 O O . ALA A 1 95 ? 54.373 -11.893 -33.266 1.00 50.09 95 ALA A O 1
ATOM 740 N N . VAL A 1 96 ? 53.257 -13.814 -33.616 1.00 43.97 96 VAL A N 1
ATOM 741 C CA . VAL A 1 96 ? 53.822 -14.569 -32.483 1.00 43.97 96 VAL A CA 1
ATOM 742 C C . VAL A 1 96 ? 53.668 -16.083 -32.700 1.00 43.97 96 VAL A C 1
ATOM 744 O O . VAL A 1 96 ? 52.597 -16.659 -32.555 1.00 43.97 96 VAL A O 1
ATOM 747 N N . GLY A 1 97 ? 54.783 -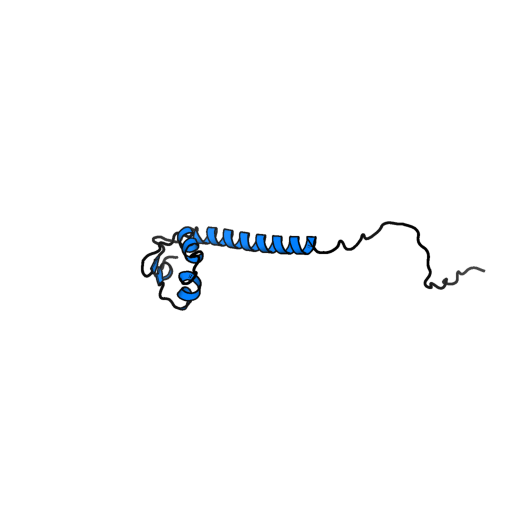16.698 -33.105 1.00 49.38 97 GLY A N 1
ATOM 748 C CA . GLY A 1 97 ? 55.203 -18.082 -32.854 1.00 49.38 97 GLY A CA 1
ATOM 749 C C . GLY A 1 97 ? 54.183 -19.227 -32.917 1.00 49.38 97 GLY A C 1
ATOM 750 O O . GLY A 1 97 ? 53.653 -19.647 -31.893 1.00 49.38 97 GLY A O 1
ATOM 751 N N . ARG A 1 98 ? 54.095 -19.901 -34.070 1.00 47.56 98 ARG A N 1
ATOM 752 C CA . ARG A 1 98 ? 53.791 -21.342 -34.124 1.00 47.56 98 ARG A CA 1
ATOM 753 C C . ARG A 1 98 ? 54.860 -22.055 -34.949 1.00 47.56 98 ARG A C 1
ATOM 755 O O . ARG A 1 98 ? 55.008 -21.794 -36.138 1.00 47.56 98 ARG A O 1
ATOM 762 N N . LYS A 1 99 ? 55.625 -22.935 -34.293 1.00 49.19 99 LYS A N 1
ATOM 763 C CA . LYS A 1 99 ? 56.541 -23.883 -34.948 1.00 49.19 99 LYS A CA 1
ATOM 764 C C . LYS A 1 99 ? 55.750 -24.747 -35.943 1.00 49.19 99 LYS A C 1
ATOM 766 O O . LYS A 1 99 ? 54.668 -25.205 -35.572 1.00 49.19 99 LYS A O 1
ATOM 771 N N . PRO A 1 100 ? 56.270 -25.031 -37.148 1.00 49.03 100 PRO A N 1
ATOM 772 C CA . PRO A 1 100 ? 55.630 -25.983 -38.040 1.00 49.03 100 PRO A CA 1
ATOM 773 C C . PRO A 1 100 ? 55.877 -27.406 -37.529 1.00 49.03 100 PRO A C 1
ATOM 775 O O . PRO A 1 100 ? 57.018 -27.837 -37.344 1.00 49.03 10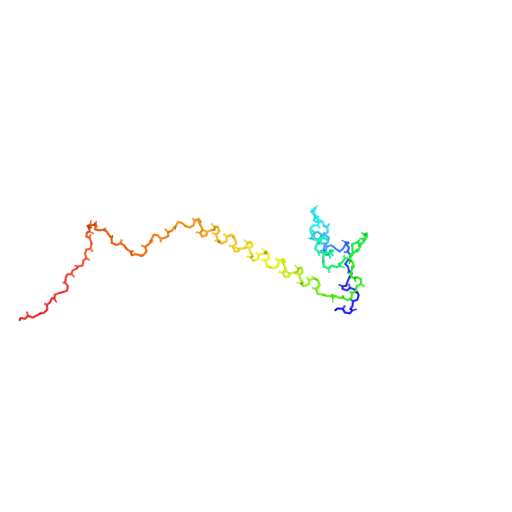0 PRO A O 1
ATOM 778 N N . THR A 1 101 ? 54.793 -28.137 -37.287 1.00 50.06 101 THR A N 1
ATOM 779 C CA . THR A 1 101 ? 54.824 -29.579 -37.060 1.00 50.06 101 THR A CA 1
ATOM 780 C C . THR A 1 101 ? 55.275 -30.243 -38.360 1.00 50.06 101 THR A C 1
ATOM 782 O O . THR A 1 101 ? 54.626 -30.128 -39.395 1.00 50.06 101 THR A O 1
ATOM 785 N N . ARG A 1 102 ? 56.451 -30.865 -38.285 1.00 43.19 102 ARG A N 1
ATOM 786 C CA . ARG A 1 102 ? 57.162 -31.618 -39.320 1.00 43.19 102 ARG A CA 1
ATOM 787 C C . ARG A 1 102 ? 56.216 -32.549 -40.090 1.00 43.19 102 ARG A C 1
ATOM 789 O O . ARG A 1 102 ? 55.666 -33.481 -39.510 1.00 43.19 102 ARG A O 1
ATOM 796 N N . GLY A 1 103 ? 56.052 -32.282 -41.385 1.00 38.62 103 GLY A N 1
ATOM 797 C CA . GLY A 1 103 ? 55.418 -33.194 -42.333 1.00 38.62 103 GLY A CA 1
ATOM 798 C C . GLY A 1 103 ? 56.259 -34.457 -42.527 1.00 38.62 103 GLY A C 1
ATOM 799 O O . GLY A 1 103 ? 57.490 -34.404 -42.499 1.00 38.62 103 GLY A O 1
ATOM 800 N N . GLY A 1 104 ? 55.570 -35.586 -42.670 1.00 38.84 104 GLY A N 1
ATOM 801 C CA . GLY A 1 104 ? 56.138 -36.862 -43.086 1.00 38.84 104 GLY A CA 1
ATOM 802 C C . GLY A 1 104 ? 56.142 -37.023 -44.607 1.00 38.84 104 GLY A C 1
ATOM 803 O O . GLY A 1 104 ? 55.394 -36.344 -45.310 1.00 38.84 104 GLY A O 1
ATOM 804 N N . GLY A 1 105 ? 56.960 -37.966 -45.074 1.00 35.91 105 GLY A N 1
ATOM 805 C CA . GLY A 1 105 ? 56.959 -38.482 -46.444 1.00 35.91 105 GLY A CA 1
ATOM 806 C C . GLY A 1 105 ? 58.338 -38.420 -47.099 1.00 35.91 105 GLY A C 1
ATOM 807 O O . GLY A 1 105 ? 58.787 -37.332 -47.452 1.00 35.91 105 GLY A O 1
ATOM 808 N N . GLY A 1 106 ? 58.973 -39.586 -47.269 1.00 31.11 106 GLY A N 1
ATOM 809 C CA . GLY A 1 106 ? 60.248 -39.778 -47.970 1.00 31.11 106 GLY A CA 1
ATOM 810 C C . GLY A 1 106 ? 61.132 -40.795 -47.277 1.00 31.11 106 GLY A C 1
ATOM 811 O O . GLY A 1 106 ? 61.903 -40.359 -46.397 1.00 31.11 106 GLY A O 1
#

pLDDT: mean 72.62, std 16.6, range [31.11, 90.31]

Organism: NCBI:txid89044

InterPro domains:
  IPR036339 PUB-like domain superfamily [SSF143503] (1-63)